Protein AF-A0A2V9MUK7-F1 (afdb_monomer)

Foldseek 3Di:
DDDPPVVVVVVVVVVVVVVVCVVVVVVDDPVNVVVCVVLVQPFDADWDADPNDIDPPGDTDDPDDDPDD

Secondary structure (DSSP, 8-state):
-PPP-HHHHHHHHHHHHHHHHHHTTTTS-HHHHHHHHHTT--SB---EEETTEEE-----B----PPP-

Structure (mmCIF, N/CA/C/O backbone):
data_AF-A0A2V9MUK7-F1
#
_entry.id   AF-A0A2V9MUK7-F1
#
loop_
_atom_site.group_PDB
_atom_site.id
_atom_site.type_symbol
_atom_site.label_atom_id
_atom_site.label_alt_id
_atom_site.label_comp_id
_atom_site.label_asym_id
_atom_site.label_entity_id
_atom_site.label_seq_id
_atom_site.pdbx_PDB_ins_code
_atom_site.Cartn_x
_atom_site.Cartn_y
_atom_site.Cartn_z
_atom_site.occupancy
_atom_site.B_iso_or_equiv
_atom_site.auth_seq_id
_atom_site.auth_comp_id
_atom_site.auth_asym_id
_atom_site.auth_atom_id
_atom_site.pdbx_PDB_model_num
ATOM 1 N N . MET A 1 1 ? 28.072 -4.686 -31.904 1.00 53.53 1 MET A N 1
ATOM 2 C CA . MET A 1 1 ? 26.656 -4.303 -31.726 1.00 53.53 1 MET A CA 1
ATOM 3 C C . MET A 1 1 ? 26.448 -3.964 -30.263 1.00 53.53 1 MET A C 1
ATOM 5 O O . MET A 1 1 ? 26.854 -4.790 -29.450 1.00 53.53 1 MET A O 1
ATOM 9 N N . PRO A 1 2 ? 25.870 -2.807 -29.909 1.00 57.78 2 PRO A N 1
ATOM 10 C CA . PRO A 1 2 ? 25.325 -2.642 -28.571 1.00 57.78 2 PRO A CA 1
ATOM 11 C C . PRO A 1 2 ? 24.069 -3.522 -28.466 1.00 57.78 2 PRO A C 1
ATOM 13 O O . PRO A 1 2 ? 23.271 -3.583 -29.402 1.00 57.78 2 PRO A O 1
ATOM 16 N N . MET A 1 3 ? 23.950 -4.279 -27.377 1.00 64.94 3 MET A N 1
ATOM 17 C CA . MET A 1 3 ? 22.713 -4.984 -27.033 1.00 64.94 3 MET A CA 1
ATOM 18 C C . MET A 1 3 ? 21.626 -3.940 -26.761 1.00 64.94 3 MET A C 1
ATOM 20 O O . MET A 1 3 ? 21.949 -2.950 -26.110 1.00 64.94 3 MET A O 1
ATOM 24 N N . PRO A 1 4 ? 20.376 -4.130 -27.218 1.00 63.09 4 PRO A N 1
ATOM 25 C CA . PRO A 1 4 ? 19.290 -3.238 -26.842 1.00 63.09 4 PRO A CA 1
ATOM 26 C C . PRO A 1 4 ? 19.123 -3.272 -25.327 1.00 63.09 4 PRO A C 1
ATOM 28 O O . PRO A 1 4 ? 19.276 -4.327 -24.699 1.00 63.09 4 PRO A O 1
ATOM 31 N N . ASP A 1 5 ? 18.799 -2.121 -24.759 1.00 65.88 5 ASP A N 1
ATOM 32 C CA . ASP A 1 5 ? 18.757 -1.853 -23.324 1.00 65.88 5 ASP A CA 1
ATOM 33 C C . ASP A 1 5 ? 17.521 -2.494 -22.657 1.00 65.88 5 ASP A C 1
ATOM 35 O O . ASP A 1 5 ? 16.879 -1.902 -21.795 1.00 65.88 5 ASP A O 1
ATOM 39 N N . PHE A 1 6 ? 17.185 -3.735 -23.030 1.00 61.88 6 PHE A N 1
ATOM 40 C CA . PHE A 1 6 ? 16.019 -4.518 -22.602 1.00 61.88 6 PHE A CA 1
ATOM 41 C C . PHE A 1 6 ? 15.838 -4.599 -21.078 1.00 61.88 6 PHE A C 1
ATOM 43 O O . PHE A 1 6 ? 14.755 -4.928 -20.594 1.00 61.88 6 PHE A O 1
ATOM 50 N N . LEU A 1 7 ? 16.904 -4.359 -20.310 1.00 63.03 7 LEU A N 1
ATOM 51 C CA . LEU A 1 7 ? 16.847 -4.258 -18.853 1.00 63.03 7 LEU A CA 1
ATOM 52 C C . LEU A 1 7 ? 16.199 -2.939 -18.406 1.00 63.03 7 LEU A C 1
ATOM 54 O O . LEU A 1 7 ? 15.322 -2.972 -17.548 1.00 63.03 7 LEU A O 1
ATOM 58 N N . GLY A 1 8 ? 16.546 -1.818 -19.042 1.00 68.12 8 GLY A N 1
ATOM 59 C CA . GLY A 1 8 ? 15.959 -0.505 -18.766 1.00 68.12 8 GLY A CA 1
ATOM 60 C C . GLY A 1 8 ? 14.476 -0.438 -19.132 1.00 68.12 8 GLY A C 1
ATOM 61 O O . GLY A 1 8 ? 13.677 0.066 -18.349 1.00 68.12 8 GLY A O 1
ATOM 62 N N . GLU A 1 9 ? 14.075 -1.044 -20.254 1.00 72.50 9 GLU A N 1
ATOM 63 C CA . GLU A 1 9 ? 12.661 -1.102 -20.666 1.00 72.50 9 GLU A CA 1
ATOM 64 C C . GLU A 1 9 ? 11.798 -1.915 -19.682 1.00 72.50 9 GLU A C 1
ATOM 66 O O . GLU A 1 9 ? 10.667 -1.541 -19.363 1.00 72.50 9 GLU A O 1
ATOM 71 N N . LYS A 1 10 ? 12.331 -3.028 -19.156 1.00 76.69 10 LYS A N 1
ATOM 72 C CA . LYS A 1 10 ? 11.637 -3.849 -18.148 1.00 76.69 10 LYS A CA 1
ATOM 73 C C . LYS A 1 10 ? 11.536 -3.148 -16.798 1.00 76.69 10 LYS A C 1
ATOM 75 O O . LYS A 1 10 ? 10.499 -3.250 -16.142 1.00 76.69 10 LYS A O 1
ATOM 80 N N . GLU A 1 11 ? 12.592 -2.457 -16.380 1.00 77.69 11 GLU A N 1
ATOM 81 C CA . GLU A 1 11 ? 12.585 -1.660 -15.152 1.00 77.69 11 GLU A CA 1
ATOM 82 C C . GLU A 1 11 ? 11.582 -0.503 -15.244 1.00 77.69 11 GLU A C 1
ATOM 84 O O . GLU A 1 11 ? 10.808 -0.282 -14.308 1.00 77.69 11 GLU A O 1
ATOM 89 N N . GLU A 1 12 ? 11.521 0.178 -16.390 1.00 83.62 12 GLU A N 1
ATOM 90 C CA . GLU A 1 12 ? 10.562 1.254 -16.640 1.00 83.62 12 GLU A CA 1
ATOM 91 C C . GLU A 1 12 ? 9.114 0.742 -16.622 1.00 83.62 12 GLU A C 1
ATOM 93 O O . GLU A 1 12 ? 8.260 1.318 -15.938 1.00 83.62 12 GLU A O 1
ATOM 98 N N . ALA A 1 13 ? 8.844 -0.386 -17.288 1.00 87.38 13 ALA A N 1
ATOM 99 C CA . ALA A 1 13 ? 7.534 -1.035 -17.258 1.00 87.38 13 ALA A CA 1
ATOM 100 C C . ALA A 1 13 ? 7.127 -1.443 -15.830 1.00 87.38 13 ALA A C 1
ATOM 102 O O . ALA A 1 13 ? 6.000 -1.174 -15.400 1.00 87.38 13 ALA A O 1
ATOM 103 N N . GLY A 1 14 ? 8.054 -2.026 -15.063 1.00 89.06 14 GLY A N 1
ATOM 104 C CA . GLY A 1 14 ? 7.821 -2.400 -13.667 1.00 89.06 14 GLY A CA 1
ATOM 105 C C . GLY A 1 14 ? 7.510 -1.193 -12.777 1.00 89.06 14 GLY A C 1
ATOM 106 O O . GLY A 1 14 ? 6.580 -1.233 -11.965 1.00 89.06 14 GLY A O 1
ATOM 107 N N . PHE A 1 15 ? 8.227 -0.082 -12.954 1.00 86.88 15 PHE A N 1
ATOM 108 C CA . PHE A 1 15 ? 7.975 1.147 -12.201 1.00 86.88 15 PHE A CA 1
ATOM 109 C C . PHE A 1 15 ? 6.644 1.809 -12.586 1.00 86.88 15 PHE A C 1
ATOM 111 O O . PHE A 1 15 ? 5.916 2.308 -11.719 1.00 86.88 15 PHE A O 1
ATOM 118 N N . ALA A 1 16 ? 6.286 1.790 -13.872 1.00 89.56 16 ALA A N 1
ATOM 119 C CA . ALA A 1 16 ? 5.001 2.286 -14.352 1.00 89.56 16 ALA A CA 1
ATOM 120 C C . ALA A 1 16 ? 3.830 1.498 -13.740 1.00 89.56 16 ALA A C 1
ATOM 122 O O . ALA A 1 16 ? 2.865 2.104 -13.253 1.00 89.56 16 ALA A O 1
ATOM 123 N N . GLU A 1 17 ? 3.938 0.168 -13.689 1.00 90.88 17 GLU A N 1
ATOM 124 C CA . GLU A 1 17 ? 2.945 -0.690 -13.043 1.00 90.88 17 GLU A CA 1
ATOM 125 C C . GLU A 1 17 ? 2.861 -0.422 -11.535 1.00 90.88 17 GLU A C 1
ATOM 127 O O . GLU A 1 17 ? 1.764 -0.228 -11.001 1.00 90.88 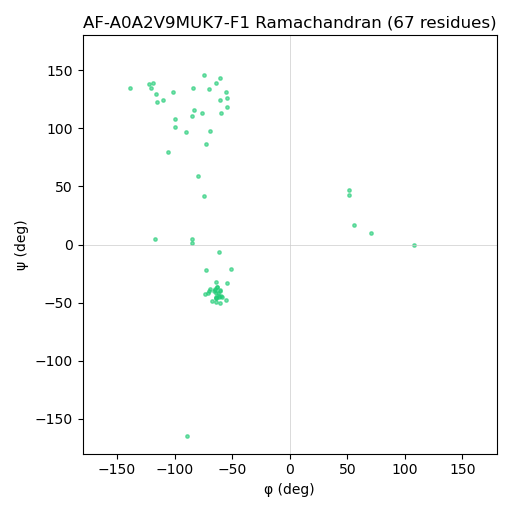17 GLU A O 1
ATOM 132 N N . PHE A 1 18 ? 4.004 -0.326 -10.853 1.00 87.38 18 PHE A N 1
ATOM 133 C CA . PHE A 1 18 ? 4.065 0.014 -9.433 1.00 87.38 18 PHE A CA 1
ATOM 134 C C . PHE A 1 18 ? 3.355 1.344 -9.129 1.00 87.38 18 PHE A C 1
ATOM 136 O O . PHE A 1 18 ? 2.494 1.409 -8.246 1.00 87.38 18 PHE A O 1
ATOM 143 N N . ARG A 1 1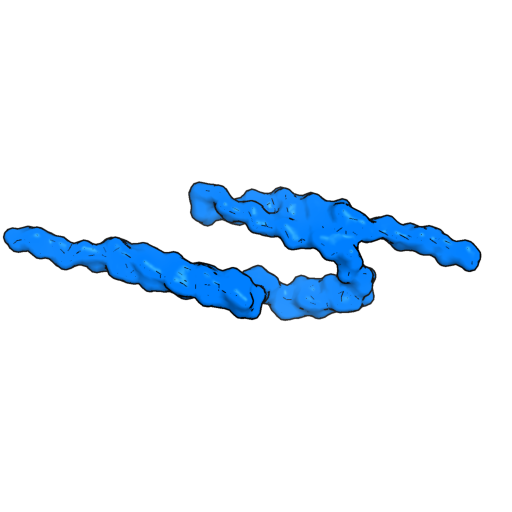9 ? 3.629 2.402 -9.908 1.00 85.94 19 ARG A N 1
ATOM 144 C CA . ARG A 1 19 ? 2.946 3.699 -9.752 1.00 85.94 19 ARG A CA 1
ATOM 145 C C . ARG A 1 19 ? 1.449 3.608 -10.026 1.00 85.94 19 ARG A C 1
ATOM 147 O O . ARG A 1 19 ? 0.679 4.311 -9.369 1.00 85.94 19 ARG A O 1
ATOM 154 N N . ARG A 1 20 ? 1.029 2.791 -10.998 1.00 90.31 20 ARG A N 1
ATOM 155 C CA . ARG A 1 20 ? -0.393 2.550 -11.281 1.00 90.31 20 ARG A CA 1
ATOM 156 C C . ARG A 1 20 ? -1.074 1.951 -10.052 1.00 90.31 20 ARG A C 1
ATOM 158 O O . ARG A 1 20 ? -2.055 2.531 -9.603 1.00 90.31 20 ARG A O 1
ATOM 165 N N . LYS A 1 21 ? -0.496 0.893 -9.474 1.00 88.44 21 LYS A N 1
ATOM 166 C CA . LYS A 1 21 ? -1.021 0.201 -8.283 1.00 88.44 21 LYS A CA 1
ATOM 167 C C . LYS A 1 21 ? -1.112 1.104 -7.053 1.00 88.44 21 LYS A C 1
ATOM 169 O O . LYS A 1 21 ? -2.093 1.035 -6.322 1.00 88.44 21 LYS A O 1
ATOM 174 N N . ILE A 1 22 ? -0.129 1.984 -6.839 1.00 84.62 22 ILE A N 1
ATOM 175 C CA . ILE A 1 22 ? -0.196 2.985 -5.760 1.00 84.62 22 ILE A CA 1
ATOM 176 C C . ILE A 1 22 ? -1.349 3.965 -5.993 1.00 84.62 22 ILE A C 1
ATOM 178 O O . ILE A 1 22 ? -2.135 4.205 -5.081 1.00 84.62 22 ILE A O 1
ATOM 182 N N . ARG A 1 23 ? -1.467 4.534 -7.203 1.00 82.81 23 ARG A N 1
ATOM 183 C CA . ARG A 1 23 ? -2.521 5.517 -7.511 1.00 82.81 23 ARG A CA 1
ATOM 184 C C . ARG A 1 23 ? -3.925 4.938 -7.402 1.00 82.81 23 ARG A C 1
ATOM 186 O O . ARG A 1 23 ? -4.825 5.656 -6.988 1.00 82.81 23 ARG A O 1
ATOM 193 N N . THR A 1 24 ? -4.112 3.680 -7.792 1.00 83.25 24 THR A N 1
ATOM 194 C CA . THR A 1 24 ? -5.410 3.000 -7.710 1.00 83.25 24 THR A CA 1
ATOM 195 C C . THR A 1 24 ? -5.675 2.385 -6.337 1.00 83.25 24 THR A C 1
ATOM 197 O O . THR A 1 24 ? -6.688 1.717 -6.176 1.00 83.25 24 THR A O 1
ATOM 200 N N . ALA A 1 25 ? -4.783 2.594 -5.360 1.00 77.31 25 ALA A N 1
ATOM 201 C CA . ALA A 1 25 ? -4.840 1.983 -4.033 1.00 77.31 25 ALA A CA 1
ATOM 202 C C . ALA A 1 2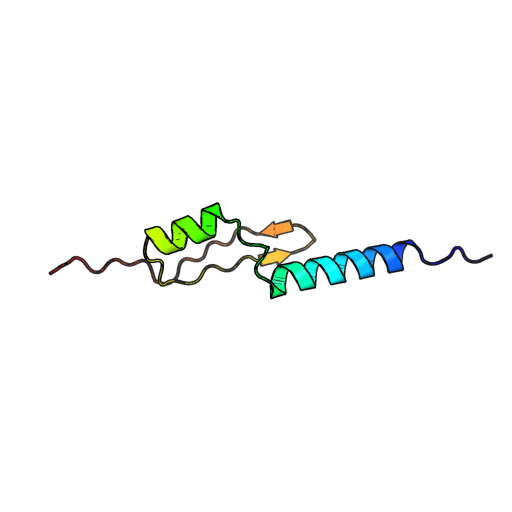5 ? -4.900 0.438 -4.038 1.00 77.31 25 ALA A C 1
ATOM 204 O O . ALA A 1 25 ? -5.132 -0.163 -2.996 1.00 77.31 25 ALA A O 1
ATOM 205 N N . GLU A 1 26 ? -4.553 -0.220 -5.155 1.00 79.62 26 GLU A N 1
ATOM 206 C CA . GLU A 1 26 ? -4.465 -1.690 -5.298 1.00 79.62 26 GLU A CA 1
ATOM 207 C C . GLU A 1 26 ? -3.427 -2.338 -4.360 1.00 79.62 26 GLU A C 1
ATOM 209 O O . GLU A 1 26 ? -3.283 -3.558 -4.317 1.00 79.62 26 GLU A O 1
ATOM 214 N N . VAL A 1 27 ? -2.651 -1.525 -3.641 1.00 75.94 27 VAL A N 1
ATOM 215 C CA . VAL A 1 27 ? -1.711 -1.972 -2.611 1.00 75.94 27 VAL A CA 1
ATOM 216 C C . VAL A 1 27 ? -2.409 -2.440 -1.331 1.00 75.94 27 VAL A C 1
ATOM 218 O O . VAL A 1 27 ? -1.801 -3.191 -0.566 1.00 75.94 27 VAL A O 1
ATOM 221 N N . LEU A 1 28 ? -3.655 -2.016 -1.081 1.00 79.62 28 LEU A N 1
ATOM 222 C CA . LEU A 1 28 ? -4.449 -2.533 0.029 1.00 79.62 28 LEU A CA 1
ATOM 223 C C . LEU A 1 28 ? -5.134 -3.835 -0.396 1.00 79.62 28 LEU A C 1
ATOM 225 O O . LEU A 1 28 ? -5.714 -3.934 -1.473 1.00 79.62 28 LEU A O 1
ATOM 229 N N . SER A 1 29 ? -5.083 -4.855 0.458 1.00 83.44 29 SER A N 1
ATOM 230 C CA . SER A 1 29 ? -5.893 -6.048 0.229 1.00 83.44 29 SER A CA 1
ATOM 231 C C . SER A 1 29 ? -7.355 -5.751 0.563 1.00 83.44 29 SER A C 1
ATOM 233 O O . SER A 1 29 ? -7.643 -5.051 1.534 1.00 83.44 29 SER A O 1
ATOM 235 N N . ALA A 1 30 ? -8.286 -6.361 -0.174 1.00 84.75 30 ALA A N 1
ATOM 236 C CA . ALA A 1 30 ? -9.720 -6.244 0.105 1.00 84.75 30 ALA A CA 1
ATOM 237 C C . ALA A 1 30 ? -10.077 -6.632 1.558 1.00 84.75 30 ALA A C 1
ATOM 239 O O . ALA A 1 30 ? -10.966 -6.046 2.167 1.00 84.75 30 ALA A O 1
ATOM 240 N N . ALA A 1 31 ? -9.346 -7.587 2.148 1.00 85.56 31 ALA A N 1
ATOM 241 C CA . ALA A 1 31 ? -9.506 -7.962 3.553 1.00 85.56 31 ALA A CA 1
ATOM 242 C C . ALA A 1 31 ? -9.136 -6.818 4.517 1.00 85.56 31 ALA A C 1
ATOM 244 O O . ALA A 1 31 ? -9.808 -6.632 5.529 1.00 85.56 31 ALA A O 1
ATOM 245 N N . MET A 1 32 ? -8.095 -6.039 4.200 1.00 85.69 32 MET A N 1
ATOM 246 C CA . MET A 1 32 ? -7.686 -4.884 5.001 1.00 85.69 32 MET A CA 1
ATOM 247 C C . MET A 1 32 ? -8.691 -3.737 4.871 1.00 85.69 32 MET A C 1
ATOM 249 O O . MET A 1 32 ? -9.044 -3.141 5.882 1.00 85.69 32 MET A O 1
ATOM 253 N N . GLU A 1 33 ? -9.197 -3.473 3.660 1.00 86.38 33 GLU A N 1
ATOM 254 C CA . GLU A 1 33 ? -10.258 -2.478 3.419 1.00 86.38 33 GLU A CA 1
ATOM 255 C C . GLU A 1 33 ? -11.526 -2.804 4.212 1.00 86.38 33 GLU A C 1
ATOM 257 O O . GLU A 1 33 ? -12.102 -1.943 4.881 1.00 86.38 33 GLU A O 1
ATOM 262 N N . HIS A 1 34 ? -11.929 -4.077 4.187 1.00 89.88 34 HIS A N 1
ATOM 263 C CA . HIS A 1 34 ? -13.070 -4.547 4.957 1.00 89.88 34 HIS A CA 1
ATOM 264 C C . HIS A 1 34 ? -12.850 -4.352 6.462 1.00 89.88 34 HIS A C 1
ATOM 266 O O . HIS A 1 34 ? -13.722 -3.820 7.147 1.00 89.88 34 HIS A O 1
ATOM 272 N N . LEU A 1 35 ? -11.667 -4.711 6.972 1.00 88.56 35 LEU A N 1
ATOM 273 C CA . LEU A 1 35 ? -11.343 -4.586 8.390 1.00 88.56 35 LEU A CA 1
ATOM 274 C C . LEU A 1 35 ? -11.327 -3.125 8.864 1.00 88.56 35 LEU A C 1
ATOM 276 O O . LEU A 1 35 ? -11.926 -2.829 9.896 1.00 88.56 35 LEU A O 1
ATOM 280 N N . VAL A 1 36 ? -10.689 -2.205 8.125 1.00 88.06 36 VAL A N 1
ATOM 281 C CA . VAL A 1 36 ? -10.638 -0.782 8.524 1.00 88.06 36 VAL A CA 1
ATOM 282 C C . VAL A 1 36 ? -12.028 -0.146 8.538 1.00 88.06 36 VAL A C 1
ATOM 284 O O . VAL A 1 36 ? -12.312 0.683 9.402 1.00 88.06 36 VAL A O 1
ATOM 287 N N . SER A 1 37 ? -12.920 -0.588 7.645 1.00 88.56 37 SER A N 1
ATOM 288 C CA . SER A 1 37 ? -14.332 -0.201 7.665 1.00 88.56 37 SER A CA 1
ATOM 289 C C . SER A 1 37 ? -15.057 -0.765 8.893 1.00 88.56 37 SER A C 1
ATOM 291 O O . SER A 1 37 ? -15.712 -0.008 9.612 1.00 88.56 37 SER A O 1
ATOM 293 N N . GLN A 1 38 ? -14.895 -2.062 9.184 1.00 93.31 38 GLN A N 1
ATOM 294 C CA . GLN A 1 38 ? -15.542 -2.729 10.321 1.00 93.31 38 GLN A CA 1
ATOM 295 C C . GLN A 1 38 ? -15.152 -2.131 11.676 1.00 93.31 38 GLN A C 1
ATOM 297 O O . GLN A 1 38 ? -16.007 -1.995 12.550 1.00 93.31 38 GLN A O 1
ATOM 302 N N . ILE A 1 39 ? -13.881 -1.769 11.866 1.00 88.31 39 ILE A N 1
ATOM 303 C CA . ILE A 1 39 ? -13.411 -1.188 13.135 1.00 88.31 39 ILE A CA 1
ATOM 304 C C . ILE A 1 39 ? -13.634 0.326 13.223 1.00 88.31 39 ILE A C 1
ATOM 306 O O . ILE A 1 39 ? -13.262 0.922 14.233 1.00 88.31 39 ILE A O 1
ATOM 310 N N . GLN A 1 40 ? -14.226 0.938 12.189 1.00 86.56 40 GLN A N 1
ATOM 311 C CA . GLN A 1 40 ? -14.389 2.389 12.063 1.00 86.56 40 GLN A CA 1
ATOM 312 C C . GLN A 1 40 ? -13.059 3.123 12.272 1.00 86.56 40 GLN A C 1
ATOM 314 O O . GLN A 1 40 ? -12.962 4.076 13.047 1.00 86.56 40 GLN A O 1
ATOM 319 N N . PHE A 1 41 ? -12.010 2.632 11.612 1.00 84.25 41 PHE A N 1
ATOM 320 C CA . PHE A 1 41 ? -10.677 3.194 11.751 1.00 84.25 41 PHE A CA 1
ATOM 321 C C . PHE A 1 41 ? -10.67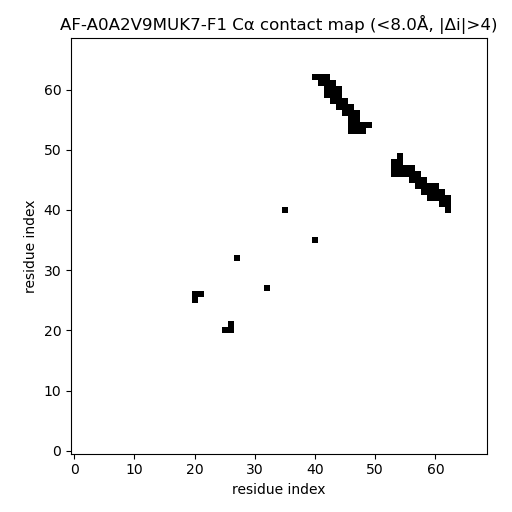0 4.662 11.310 1.00 84.25 41 PHE A C 1
ATOM 323 O O . PHE A 1 41 ? -11.053 4.989 10.188 1.00 84.25 41 PHE A O 1
ATOM 330 N N . ASN A 1 42 ? -10.217 5.543 12.197 1.00 81.31 42 ASN A N 1
ATOM 331 C CA . ASN A 1 42 ? -10.142 6.991 11.983 1.00 81.31 42 ASN A CA 1
ATOM 332 C C . ASN A 1 42 ? -8.698 7.523 12.018 1.00 81.31 42 ASN A C 1
ATOM 334 O O . ASN A 1 42 ? -8.488 8.733 11.960 1.00 81.31 42 ASN A O 1
ATOM 338 N N . GLY A 1 43 ? -7.717 6.625 12.139 1.00 79.75 43 GLY A N 1
ATOM 339 C CA . GLY A 1 43 ? -6.303 6.963 12.166 1.00 79.75 43 GLY A CA 1
ATOM 340 C C . GLY A 1 43 ? -5.663 6.991 10.780 1.00 79.75 43 GLY A C 1
ATOM 341 O O . GLY A 1 43 ? -6.331 6.967 9.743 1.00 79.75 43 GLY A O 1
ATOM 342 N N . LYS A 1 44 ? -4.330 6.987 10.753 1.00 81.19 44 LYS A N 1
ATOM 343 C CA . LYS A 1 44 ? -3.529 6.907 9.524 1.00 81.19 44 LYS A CA 1
ATOM 344 C C . LYS A 1 44 ? -2.605 5.695 9.573 1.00 81.19 44 LYS A C 1
ATOM 346 O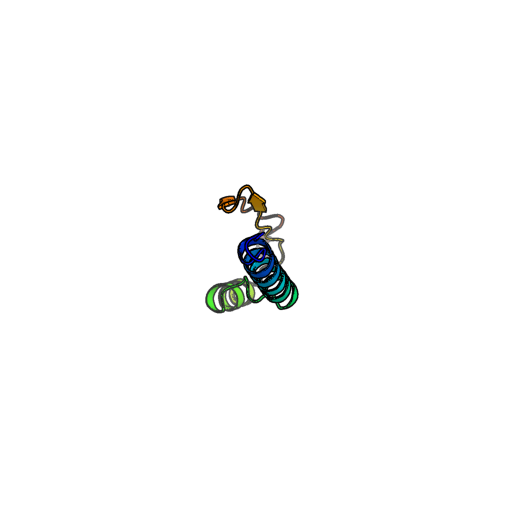 O . LYS A 1 44 ? -1.961 5.466 10.584 1.00 81.19 44 LYS A O 1
ATOM 351 N N . VAL A 1 45 ? -2.486 4.968 8.459 1.00 76.56 45 VAL A N 1
ATOM 352 C CA . VAL A 1 45 ? -1.480 3.908 8.270 1.00 76.56 45 VAL A CA 1
ATOM 353 C C . VAL A 1 45 ? -0.550 4.318 7.132 1.00 76.56 45 VAL A C 1
ATOM 355 O O . VAL A 1 45 ? -1.012 4.703 6.061 1.00 76.56 45 VAL A O 1
ATOM 358 N N . SER A 1 46 ? 0.765 4.252 7.355 1.00 76.75 46 SER A N 1
ATOM 359 C CA . SER A 1 46 ? 1.781 4.535 6.329 1.00 76.75 46 SER A CA 1
ATOM 360 C C . SER A 1 46 ? 2.672 3.314 6.118 1.00 76.75 46 SER A C 1
ATOM 362 O O . SER A 1 46 ? 3.133 2.710 7.081 1.00 76.75 46 SER A O 1
ATOM 364 N N . VAL A 1 47 ? 2.932 2.955 4.860 1.00 76.38 47 VAL A N 1
ATOM 365 C CA . VAL A 1 47 ? 3.852 1.871 4.493 1.00 76.38 47 VAL A CA 1
ATOM 366 C C . VAL A 1 47 ? 5.090 2.486 3.858 1.00 76.38 47 VAL A C 1
ATOM 368 O O . VAL A 1 47 ? 4.983 3.224 2.881 1.00 76.38 47 VAL A O 1
ATOM 371 N N . VAL A 1 48 ? 6.264 2.176 4.404 1.00 80.44 48 VAL A N 1
ATOM 372 C CA . VAL A 1 48 ? 7.541 2.647 3.864 1.00 80.44 48 VAL A CA 1
ATOM 373 C C . VAL A 1 48 ? 8.181 1.518 3.068 1.00 80.44 48 VAL A C 1
ATOM 375 O O . VAL A 1 48 ? 8.285 0.391 3.543 1.00 80.44 48 VAL A O 1
ATOM 378 N N . ILE A 1 49 ? 8.620 1.814 1.846 1.00 80.81 49 ILE A N 1
ATOM 379 C CA . ILE A 1 49 ? 9.367 0.877 1.005 1.00 80.81 49 ILE A CA 1
ATOM 380 C C . ILE A 1 49 ? 10.763 1.452 0.806 1.00 80.81 49 ILE A C 1
ATOM 382 O O . ILE A 1 49 ? 10.907 2.571 0.319 1.00 80.81 49 ILE A O 1
ATOM 386 N N . GLN A 1 50 ? 11.789 0.691 1.177 1.00 81.88 50 GLN A N 1
ATOM 387 C CA . GLN A 1 50 ? 13.185 1.097 1.042 1.00 81.88 50 GLN A CA 1
ATOM 388 C C . GLN A 1 50 ? 14.020 -0.082 0.547 1.00 81.88 50 GLN A C 1
ATOM 390 O O . GLN A 1 50 ? 13.868 -1.202 1.032 1.00 81.88 50 GLN A O 1
ATOM 395 N N . ASN A 1 51 ? 14.899 0.159 -0.431 1.00 84.81 51 ASN A N 1
ATOM 396 C CA . ASN A 1 51 ? 15.777 -0.863 -1.019 1.00 84.81 51 ASN A CA 1
ATOM 397 C C . ASN A 1 51 ? 15.016 -2.130 -1.471 1.00 84.81 51 ASN A C 1
ATOM 399 O O . ASN A 1 51 ? 15.437 -3.252 -1.198 1.00 84.81 51 ASN A O 1
ATOM 403 N N . GLY A 1 52 ? 13.848 -1.948 -2.100 1.00 80.06 52 GLY A N 1
ATOM 404 C CA . GLY A 1 52 ? 12.997 -3.049 -2.574 1.00 80.06 52 GLY A CA 1
ATOM 405 C C . GLY A 1 52 ? 12.307 -3.854 -1.467 1.00 80.06 52 GLY A C 1
ATOM 406 O O . GLY A 1 52 ? 11.726 -4.901 -1.744 1.00 80.06 52 GLY A O 1
ATOM 407 N N . ARG A 1 53 ? 12.361 -3.397 -0.212 1.00 80.94 53 ARG A N 1
ATOM 408 C CA . ARG A 1 53 ? 11.758 -4.075 0.940 1.00 80.94 53 ARG A CA 1
ATOM 409 C C . ARG A 1 53 ? 10.701 -3.196 1.584 1.00 80.94 53 ARG A C 1
ATOM 411 O O . ARG A 1 53 ? 10.897 -1.998 1.763 1.00 80.94 53 ARG A O 1
ATOM 418 N N . VAL A 1 54 ? 9.591 -3.813 1.971 1.00 78.69 54 VAL A N 1
ATOM 419 C CA . VAL A 1 54 ? 8.567 -3.162 2.789 1.00 78.69 54 VAL A CA 1
ATOM 420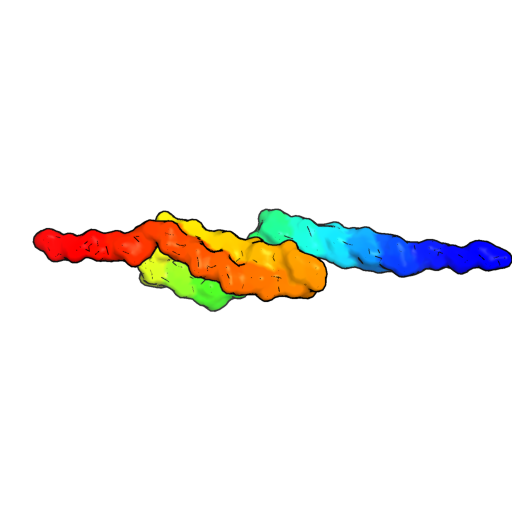 C C . VAL A 1 54 ? 9.073 -3.100 4.228 1.00 78.69 54 VAL A C 1
ATOM 422 O O . VAL A 1 54 ? 9.221 -4.131 4.887 1.00 78.69 54 VAL A O 1
ATOM 425 N N . LEU A 1 55 ? 9.339 -1.896 4.720 1.00 69.12 55 LEU A N 1
ATOM 426 C CA . LEU A 1 55 ? 9.611 -1.639 6.125 1.00 69.12 55 LEU A CA 1
ATOM 427 C C . LEU A 1 55 ? 8.262 -1.473 6.830 1.00 69.12 55 LEU A C 1
ATOM 429 O O . LEU A 1 55 ? 7.518 -0.522 6.589 1.00 69.12 55 LEU A O 1
ATOM 433 N N . LYS A 1 56 ? 7.908 -2.443 7.677 1.00 64.19 56 LYS A N 1
ATOM 434 C CA . LYS A 1 56 ? 6.678 -2.400 8.475 1.00 64.19 56 LYS A CA 1
ATOM 435 C C . LYS A 1 56 ? 6.833 -1.373 9.597 1.00 64.19 56 LYS A C 1
ATOM 437 O O . LYS A 1 56 ? 7.210 -1.729 10.707 1.00 64.19 56 LYS A O 1
ATOM 442 N N . SER A 1 57 ? 6.538 -0.110 9.322 1.00 53.06 57 SER A N 1
ATOM 443 C CA . SER A 1 57 ? 6.320 0.899 10.360 1.00 53.06 57 SER A CA 1
ATOM 444 C C . SER A 1 57 ? 4.826 1.199 10.444 1.00 53.06 57 SER A C 1
ATOM 446 O O . SER A 1 57 ? 4.342 2.173 9.873 1.00 53.06 57 SER A O 1
ATOM 448 N N . GLY A 1 58 ? 4.077 0.323 11.118 1.00 51.19 58 GLY A N 1
ATOM 449 C CA . GLY A 1 58 ? 2.717 0.644 11.539 1.00 51.19 58 GLY A CA 1
ATOM 450 C C . GLY A 1 58 ? 2.795 1.696 12.639 1.00 51.19 58 GLY A C 1
ATOM 451 O O . GLY A 1 58 ? 3.088 1.364 13.781 1.00 51.19 58 GLY A O 1
ATOM 452 N N . TYR A 1 59 ? 2.612 2.961 12.278 1.00 52.19 59 TYR A N 1
ATOM 453 C CA . TYR A 1 59 ? 2.366 4.030 13.235 1.00 52.19 59 TYR A CA 1
ATOM 454 C C . TYR A 1 59 ? 0.861 4.292 13.234 1.00 52.19 59 TYR A C 1
ATOM 456 O O . TYR A 1 59 ? 0.340 4.782 12.238 1.00 52.19 59 TYR A O 1
ATOM 464 N N . GLU A 1 60 ? 0.167 3.889 14.300 1.00 53.78 60 GLU A N 1
ATOM 465 C CA . GLU A 1 60 ? -1.247 4.202 14.520 1.00 53.78 60 GLU A CA 1
ATOM 466 C C . GLU A 1 60 ? -1.350 5.521 15.292 1.00 53.78 60 GLU A C 1
ATOM 468 O O . GLU A 1 60 ? -1.251 5.559 16.517 1.00 53.78 60 GLU A O 1
ATOM 473 N N . GLU A 1 61 ? -1.566 6.623 14.583 1.00 53.09 61 GLU A N 1
ATOM 474 C CA . GLU A 1 61 ? -2.078 7.845 15.204 1.00 53.09 61 GLU A CA 1
ATOM 475 C C . GLU A 1 61 ? -3.605 7.735 15.299 1.00 53.09 61 GLU A C 1
ATOM 477 O O . GLU A 1 61 ? -4.278 7.696 14.271 1.00 53.09 61 GLU A O 1
ATOM 482 N N . GLY A 1 62 ? -4.163 7.698 16.515 1.00 58.03 62 GLY A N 1
ATOM 483 C CA . GLY A 1 62 ? -5.563 8.089 16.740 1.00 58.03 62 GLY A CA 1
ATOM 484 C C . GLY A 1 62 ? -6.602 7.007 17.055 1.00 58.03 62 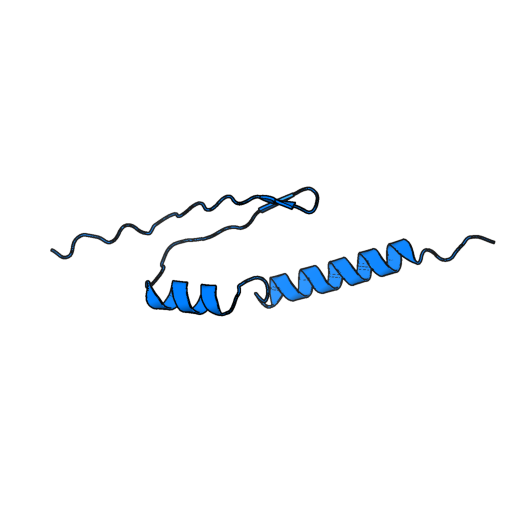GLY A C 1
ATOM 485 O O . GLY A 1 62 ? -7.741 7.381 17.326 1.00 58.03 62 GLY A O 1
ATOM 486 N N . TYR A 1 63 ? -6.268 5.711 17.130 1.00 55.69 63 TYR A N 1
ATOM 487 C CA . TYR A 1 63 ? -7.228 4.694 17.605 1.00 55.69 63 TYR A CA 1
ATOM 488 C C . TYR A 1 63 ? -7.336 4.677 19.144 1.00 55.69 63 TYR A C 1
ATOM 490 O O . TYR A 1 63 ? -7.089 3.674 19.809 1.00 55.69 63 TYR A O 1
ATOM 498 N N . PHE A 1 64 ? -7.709 5.808 19.741 1.00 58.00 64 PHE A N 1
ATOM 499 C CA . PHE A 1 64 ? -8.179 5.848 21.123 1.00 58.00 64 PHE A CA 1
ATOM 500 C C . PHE A 1 64 ? -9.703 5.905 21.076 1.00 58.00 64 PHE A C 1
ATOM 502 O O . PHE A 1 64 ? -10.286 6.959 20.824 1.00 58.00 64 PHE A O 1
ATOM 509 N N . ARG A 1 65 ? -10.372 4.768 21.304 1.00 57.56 65 ARG A N 1
ATOM 510 C CA . ARG A 1 65 ? -11.801 4.799 21.638 1.00 57.56 65 ARG A CA 1
ATOM 511 C C . ARG A 1 65 ? -11.928 5.625 22.915 1.00 57.56 65 ARG A C 1
ATOM 513 O O . ARG A 1 65 ? -11.428 5.205 23.957 1.00 57.56 65 ARG A O 1
ATOM 520 N N . GLN A 1 66 ? -12.559 6.797 22.839 1.00 56.16 66 GLN A N 1
ATOM 521 C CA . GLN A 1 66 ? -13.025 7.458 24.053 1.00 56.16 66 GLN A CA 1
ATOM 522 C C . GLN A 1 66 ? -13.930 6.457 24.787 1.00 56.16 66 GLN A C 1
ATOM 524 O O . GLN A 1 66 ? -14.781 5.841 24.134 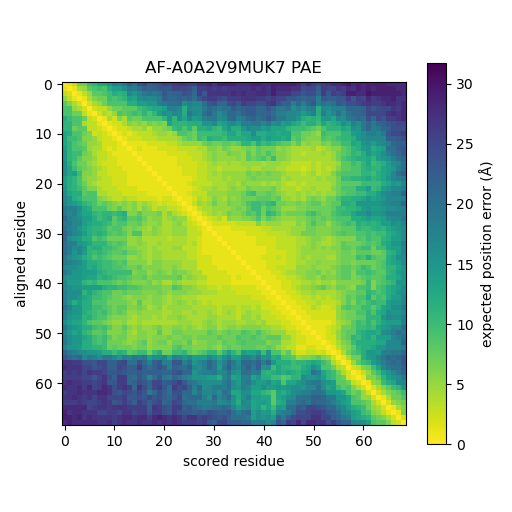1.00 56.16 66 GLN A O 1
ATOM 529 N N . PRO A 1 67 ? -13.741 6.233 26.100 1.00 54.94 67 PRO A N 1
ATOM 530 C CA . PRO A 1 67 ? -14.702 5.463 26.870 1.00 54.94 67 PRO A CA 1
ATOM 531 C C . PRO A 1 67 ? -16.068 6.124 26.678 1.00 54.94 67 PRO A C 1
ATOM 533 O O . PRO A 1 67 ? -16.187 7.337 26.861 1.00 54.94 67 PRO A O 1
ATOM 536 N N . ALA A 1 68 ? -17.071 5.350 26.258 1.00 57.34 68 ALA A N 1
ATOM 537 C CA . ALA A 1 68 ? -18.446 5.829 26.253 1.00 57.34 68 ALA A CA 1
ATOM 538 C C . ALA A 1 68 ? -18.764 6.307 27.678 1.00 57.34 68 ALA A C 1
ATOM 540 O O . ALA A 1 68 ? -18.602 5.539 28.627 1.00 57.34 68 ALA A O 1
ATOM 541 N N . THR A 1 69 ? -19.078 7.597 27.808 1.00 53.00 69 THR A N 1
ATOM 542 C CA . THR A 1 69 ? -19.485 8.226 29.073 1.00 53.00 69 THR A CA 1
ATOM 543 C C . THR A 1 69 ? -20.873 7.751 29.464 1.00 53.00 69 THR A C 1
ATOM 545 O O . THR A 1 69 ? -21.713 7.616 28.545 1.00 53.00 69 THR A O 1
#

Sequence (69 aa):
MPMPDFLGEKEEAGFAEFRRKIRTAEVLSAAMEHLVSQIQFNGKVSVVIQNGRVLKSGYEEGYFRQPAT

pLDDT: mean 75.19, std 12.8, range [51.19, 93.31]

Radius of gyration: 18.8 Å; Cα contacts (8 Å, |Δi|>4): 35; chains: 1; bounding box: 46×16×61 Å

Nearest PDB structures (foldseek):
  7acx-assembly2_C  TM=3.078E-01  e=9.501E+00  Clostridioides difficile

Solvent-accessible surface area (backbone atoms only — not comparable to full-atom values): 4500 Å² total; per-residue (Å²): 131,85,76,78,63,64,65,59,57,51,52,50,52,51,50,53,50,50,54,50,34,58,75,69,50,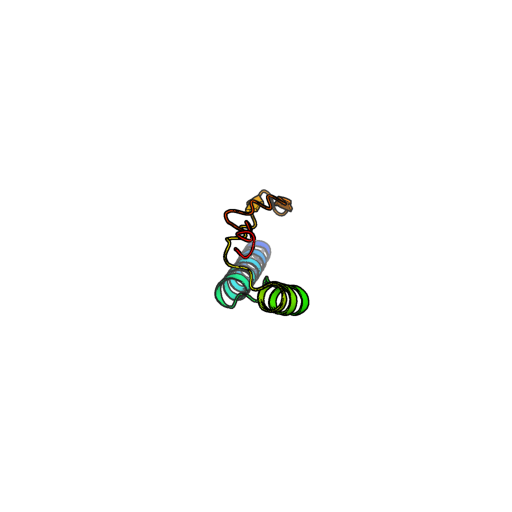65,76,57,51,72,70,54,56,53,46,43,59,73,70,63,64,78,48,52,83,56,84,46,73,56,97,95,36,80,46,88,53,83,52,79,52,67,86,66,79,73,76,86,126

Mean predicted aligned error: 10.78 Å